Protein AF-A0A5U9VV37-F1 (afdb_monomer)

Secondary structure (DSSP, 8-state):
-HHHHHHHHTTSEEEEE-TTT--EEEEETTS--TT---TTTS--TTT-------

Sequence (54 aa):
AWILRRFVDSGILSYTPCCKCGGKFITHAGEPVHGYQCVMCHPPSRAVKKAAME

Radius of gyration: 14.27 Å; Cα contacts (8 Å, |Δi|>4): 49; chains: 1; bounding box: 26×22×43 Å

Foldseek 3Di:
DVVVVVCVVVQQWDWAAAPPPRDTDIDGRPPPSPHDHDCVRVPDPVNDPPPDPD

Solvent-accessible surface area (backbone atoms only — not comparable to full-atom values): 3514 Å² total; per-residue (Å²): 122,70,67,64,52,50,39,42,72,71,53,53,33,36,78,42,52,18,76,83,81,62,51,75,41,84,40,61,51,87,60,77,69,81,76,40,60,45,62,84,81,52,58,53,85,82,71,58,69,88,77,65,91,124

Mean predicted aligned error: 8.07 Å

Nearest PDB structures (foldseek):
  8j56-assembly1_F  TM=9.583E-01  e=1.159E-03  Cupriavidus necator
  2avu-assembly1_E  TM=9.148E-01  e=2.328E-03  Escherichia coli
  2avu-assembly1_F  TM=9.251E-01  e=2.676E-03  Escherichia coli
  7dvs-assembly1_B  TM=5.662E-01  e=1.326E+00  Streptococcus agalactiae

InterPro domains:
  IPR007944 Flagellar transcriptional activator FlhC [PF05280] (1-52)

Organism: Salmonella newport (NCBI:txid108619)

pLDDT: mean 80.4, std 13.96, range [39.62, 92.75]

Structure (mmCIF, N/CA/C/O backbone):
data_AF-A0A5U9VV37-F1
#
_entry.id   AF-A0A5U9VV37-F1
#
loop_
_atom_site.group_PDB
_atom_site.id
_atom_site.type_symbol
_atom_site.label_atom_id
_atom_site.label_alt_id
_atom_site.label_comp_id
_atom_site.label_asym_id
_atom_site.label_entity_id
_atom_site.label_seq_id
_atom_site.pdbx_PDB_ins_code
_atom_site.Cartn_x
_atom_site.Cartn_y
_atom_site.Cartn_z
_atom_site.occupancy
_atom_site.B_iso_or_equiv
_atom_site.auth_seq_id
_atom_site.auth_comp_id
_atom_site.auth_asym_id
_atom_site.auth_atom_id
_atom_site.pdbx_PDB_model_num
ATOM 1 N N . ALA A 1 1 ? 7.851 -13.406 9.896 1.00 68.12 1 ALA A N 1
ATOM 2 C CA . ALA A 1 1 ? 8.326 -12.083 10.357 1.00 68.12 1 ALA A CA 1
ATOM 3 C C . ALA A 1 1 ? 7.397 -11.547 11.449 1.00 68.12 1 ALA A C 1
ATOM 5 O O . ALA A 1 1 ? 6.271 -11.175 11.142 1.00 68.12 1 ALA A O 1
ATOM 6 N N . TRP A 1 2 ? 7.820 -11.558 12.719 1.00 90.31 2 TRP A N 1
ATOM 7 C CA . TRP A 1 2 ? 6.960 -11.175 13.855 1.00 90.31 2 TRP A CA 1
ATOM 8 C C . TRP A 1 2 ? 6.888 -9.654 14.072 1.00 90.31 2 TRP A C 1
ATOM 10 O O . TRP A 1 2 ? 5.827 -9.130 14.392 1.00 90.31 2 TRP A O 1
ATOM 20 N N . ILE A 1 3 ? 7.985 -8.940 13.810 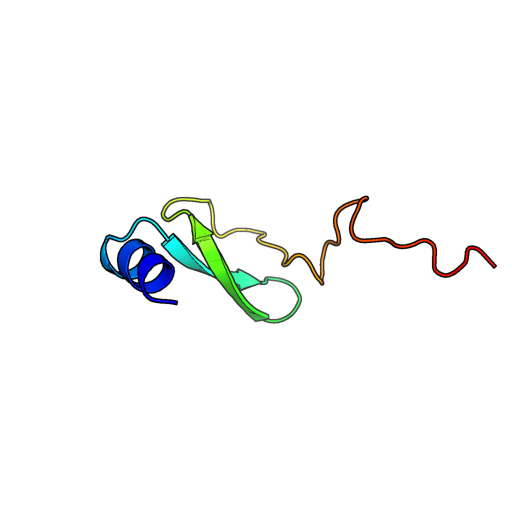1.00 92.75 3 ILE A N 1
ATOM 21 C CA . ILE A 1 3 ? 8.093 -7.481 13.972 1.00 92.75 3 ILE A CA 1
ATOM 22 C C . ILE A 1 3 ? 7.155 -6.740 13.009 1.00 92.75 3 ILE A C 1
ATOM 24 O O . ILE A 1 3 ? 6.419 -5.849 13.416 1.00 92.75 3 ILE A O 1
ATOM 28 N N . LEU A 1 4 ? 7.121 -7.153 11.738 1.00 87.81 4 LEU A N 1
ATOM 29 C CA . LEU A 1 4 ? 6.254 -6.542 10.725 1.00 87.81 4 LEU A CA 1
ATOM 30 C C . LEU A 1 4 ? 4.776 -6.591 11.138 1.00 87.81 4 LEU A C 1
ATOM 32 O O . LEU A 1 4 ? 4.059 -5.606 11.001 1.00 87.81 4 LEU A O 1
ATOM 36 N N . ARG A 1 5 ? 4.333 -7.723 11.700 1.00 89.00 5 ARG A N 1
ATOM 37 C CA . ARG A 1 5 ? 2.966 -7.869 12.207 1.00 89.00 5 ARG A CA 1
ATOM 38 C C . ARG A 1 5 ? 2.686 -6.912 13.368 1.00 89.00 5 ARG A C 1
ATOM 40 O O . ARG A 1 5 ? 1.588 -6.380 13.418 1.00 89.00 5 ARG A O 1
ATOM 47 N N . ARG A 1 6 ? 3.661 -6.653 14.249 1.00 91.31 6 ARG A N 1
ATOM 48 C CA . ARG A 1 6 ? 3.517 -5.677 15.345 1.00 91.31 6 ARG A CA 1
ATOM 49 C C . ARG A 1 6 ? 3.316 -4.259 14.822 1.00 91.31 6 ARG A C 1
ATOM 51 O O . ARG A 1 6 ? 2.435 -3.573 15.308 1.00 91.31 6 ARG A O 1
ATOM 58 N N . PHE A 1 7 ? 4.062 -3.843 13.801 1.00 90.12 7 PHE A N 1
ATOM 59 C CA . PHE A 1 7 ? 3.892 -2.509 13.217 1.00 90.12 7 PHE A CA 1
ATOM 60 C C . PHE A 1 7 ? 2.542 -2.314 12.520 1.00 90.12 7 PHE A C 1
ATOM 62 O O . PHE A 1 7 ? 1.978 -1.224 12.581 1.00 90.12 7 PHE A O 1
ATOM 69 N N . VAL A 1 8 ? 2.018 -3.363 11.881 1.00 88.38 8 VAL A N 1
ATOM 70 C CA . VAL A 1 8 ? 0.669 -3.341 11.296 1.00 88.38 8 VAL A CA 1
ATOM 71 C C . VAL A 1 8 ? -0.399 -3.302 12.396 1.00 88.38 8 VAL A C 1
ATOM 73 O O . VAL A 1 8 ? -1.323 -2.505 12.317 1.00 88.38 8 VAL A O 1
ATOM 76 N N . ASP A 1 9 ? -0.251 -4.119 13.441 1.00 89.88 9 ASP A N 1
ATOM 77 C CA . ASP A 1 9 ? -1.186 -4.196 14.575 1.00 89.88 9 ASP A CA 1
ATOM 78 C C . ASP A 1 9 ? -1.230 -2.897 15.399 1.00 89.88 9 ASP A C 1
ATOM 80 O O . ASP A 1 9 ? -2.297 -2.435 15.783 1.00 89.88 9 ASP A O 1
ATOM 84 N N . SER A 1 10 ? -0.080 -2.246 15.594 1.00 91.25 10 SER A N 1
ATOM 85 C CA . SER A 1 10 ? 0.016 -0.941 16.263 1.00 91.25 10 SER A CA 1
ATOM 86 C C . SER A 1 10 ? -0.424 0.242 15.390 1.00 91.25 10 SER A C 1
ATOM 88 O O . SER A 1 10 ? -0.341 1.382 15.839 1.00 91.25 10 SER A O 1
ATOM 90 N N . GLY A 1 11 ? -0.851 0.008 14.143 1.00 87.62 11 GLY A N 1
ATOM 91 C CA . GLY A 1 11 ? -1.323 1.063 13.242 1.00 87.62 11 GLY A CA 1
ATOM 92 C C . GLY A 1 11 ? -0.227 1.998 12.723 1.00 87.62 11 GLY A C 1
ATOM 93 O O . GLY A 1 11 ? -0.539 3.079 12.241 1.00 87.62 11 GLY A O 1
ATOM 94 N N . ILE A 1 12 ? 1.047 1.604 12.809 1.00 90.38 12 ILE A N 1
ATOM 95 C CA . ILE A 1 12 ? 2.186 2.367 12.264 1.00 90.38 12 ILE A CA 1
ATOM 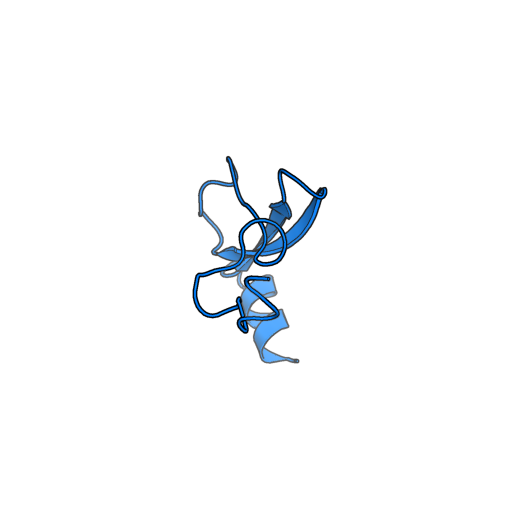96 C C . ILE A 1 12 ? 2.296 2.141 10.752 1.00 90.38 12 ILE A C 1
ATOM 98 O O . ILE A 1 12 ? 2.647 3.042 9.990 1.00 90.38 12 ILE A O 1
ATOM 102 N N . LEU A 1 13 ? 1.976 0.926 10.306 1.00 91.50 13 LEU A N 1
ATOM 103 C CA . LEU A 1 13 ? 1.963 0.542 8.901 1.00 91.50 13 LEU A CA 1
ATOM 104 C C . LEU A 1 13 ? 0.538 0.222 8.450 1.00 91.50 13 LEU A C 1
ATOM 106 O O . LEU A 1 13 ? -0.220 -0.422 9.171 1.00 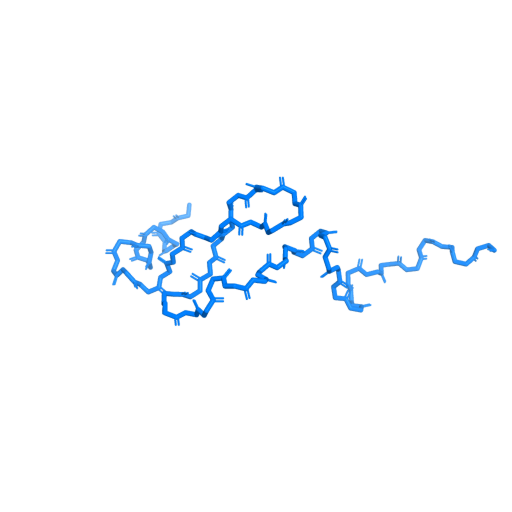91.50 13 LEU A O 1
ATOM 110 N N . SER A 1 14 ? 0.202 0.625 7.229 1.00 88.44 14 SER A N 1
ATOM 111 C CA . SER A 1 14 ? -1.073 0.338 6.572 1.00 88.44 14 SER A CA 1
ATOM 112 C C . SER A 1 14 ? -0.850 -0.288 5.195 1.00 88.44 14 SER A C 1
ATOM 114 O O . SER A 1 14 ? 0.254 -0.252 4.649 1.00 88.44 14 SER A O 1
ATOM 116 N N . TYR A 1 15 ? -1.899 -0.884 4.632 1.00 88.88 15 TYR A N 1
ATOM 117 C CA . TYR A 1 15 ? -1.879 -1.410 3.271 1.00 88.88 15 TYR A CA 1
ATOM 118 C C . TYR A 1 15 ? -2.450 -0.386 2.297 1.00 88.88 15 TYR A C 1
ATOM 120 O O . TYR A 1 15 ? -3.630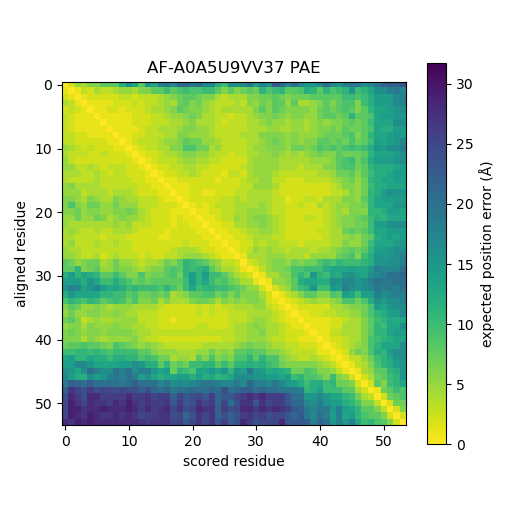 -0.048 2.370 1.00 88.88 15 TYR A O 1
ATOM 128 N N . THR A 1 16 ? -1.636 0.023 1.333 1.00 89.56 16 THR A N 1
ATOM 129 C CA . THR A 1 16 ? -2.029 0.939 0.264 1.00 89.56 16 THR A CA 1
ATOM 130 C C . THR A 1 16 ? -2.057 0.204 -1.076 1.00 89.56 16 THR A C 1
ATOM 132 O O . THR A 1 16 ? -1.082 -0.472 -1.429 1.00 89.56 16 THR A O 1
ATOM 135 N N . PRO A 1 17 ? -3.162 0.287 -1.840 1.00 89.69 17 PRO A N 1
ATOM 136 C CA . PRO A 1 17 ? -3.209 -0.252 -3.190 1.00 89.69 17 PRO A CA 1
ATOM 137 C C . PRO A 1 17 ? -2.381 0.610 -4.151 1.00 89.69 17 PRO A C 1
ATOM 139 O O . PRO A 1 17 ? -2.398 1.836 -4.089 1.00 89.69 17 PRO A O 1
ATOM 142 N N . CYS A 1 18 ? -1.672 -0.028 -5.077 1.00 90.75 18 CYS A N 1
ATOM 143 C CA . CYS A 1 18 ? -0.970 0.668 -6.146 1.00 90.75 18 CYS A CA 1
ATOM 144 C C . CYS A 1 18 ? -1.956 1.159 -7.210 1.00 90.75 18 CYS A C 1
ATOM 146 O O . CYS A 1 18 ? -2.713 0.362 -7.762 1.00 90.75 18 CYS A O 1
ATOM 148 N N . CYS A 1 19 ? -1.875 2.436 -7.588 1.00 89.38 19 CYS A N 1
ATOM 149 C CA . CYS A 1 19 ? -2.758 3.017 -8.606 1.00 89.38 19 CYS A CA 1
ATOM 150 C C . CYS A 1 19 ? -2.556 2.441 -10.023 1.00 89.38 19 CYS A C 1
ATOM 152 O O . CYS A 1 19 ? -3.412 2.633 -10.877 1.00 89.38 19 CYS A O 1
ATOM 154 N N . LYS A 1 20 ? -1.431 1.760 -10.293 1.00 89.44 20 LYS A N 1
ATOM 155 C CA . LYS A 1 20 ? -1.087 1.239 -11.629 1.00 89.44 20 LYS A CA 1
ATOM 156 C C . LYS A 1 20 ? -1.372 -0.256 -11.784 1.00 89.44 20 LYS A C 1
ATOM 158 O O . LYS A 1 20 ? -1.959 -0.657 -12.779 1.00 89.44 20 LYS A O 1
ATOM 163 N N . CYS A 1 21 ? -0.965 -1.077 -10.812 1.00 92.38 21 CYS A N 1
ATOM 164 C CA . CYS A 1 21 ? -1.159 -2.532 -10.863 1.00 92.38 21 CYS A CA 1
ATOM 165 C C . CYS A 1 21 ? -2.226 -3.069 -9.897 1.00 92.38 21 CYS A C 1
ATOM 167 O O . CYS A 1 21 ? -2.510 -4.262 -9.922 1.00 92.38 21 CYS A O 1
ATOM 169 N N . GLY A 1 22 ? -2.786 -2.239 -9.010 1.00 89.00 22 GLY A N 1
ATOM 170 C CA . GLY A 1 22 ? -3.810 -2.649 -8.038 1.00 89.00 22 GLY A CA 1
ATOM 171 C C . GLY A 1 22 ? -3.310 -3.517 -6.875 1.00 89.00 22 GLY A C 1
ATOM 172 O O . GLY A 1 22 ? -4.083 -3.846 -5.978 1.00 89.00 22 GLY A O 1
ATOM 173 N N . GLY A 1 23 ? -2.024 -3.886 -6.851 1.00 91.12 23 GLY A N 1
ATOM 174 C CA . GLY A 1 23 ? -1.436 -4.677 -5.767 1.00 91.12 23 GLY A CA 1
ATOM 175 C C . GLY A 1 23 ? -1.424 -3.923 -4.433 1.00 91.12 23 GLY A C 1
ATOM 176 O O . GLY A 1 23 ? -1.266 -2.705 -4.417 1.00 91.12 23 GLY A O 1
ATOM 177 N N . LYS A 1 24 ? -1.570 -4.638 -3.312 1.00 90.69 24 LYS A N 1
ATOM 178 C CA . LYS A 1 24 ? -1.540 -4.063 -1.955 1.00 90.69 24 LYS A CA 1
ATOM 179 C C . LYS A 1 24 ? -0.121 -4.105 -1.399 1.00 90.69 24 LYS A C 1
ATOM 181 O O . LYS A 1 24 ? 0.452 -5.186 -1.272 1.00 90.69 24 LYS A O 1
ATOM 186 N N . PHE A 1 25 ? 0.420 -2.952 -1.032 1.00 90.62 25 PHE A N 1
ATOM 187 C CA . PHE A 1 25 ? 1.766 -2.819 -0.478 1.00 90.62 25 PHE A CA 1
ATOM 188 C C . PHE A 1 25 ? 1.720 -2.147 0.891 1.00 90.62 25 PHE A C 1
ATOM 190 O O . PHE A 1 25 ? 0.766 -1.446 1.213 1.00 90.62 25 PHE A O 1
ATOM 197 N N . ILE A 1 26 ? 2.746 -2.385 1.703 1.00 90.19 26 ILE A N 1
ATOM 198 C CA . ILE A 1 26 ? 2.847 -1.825 3.051 1.00 90.19 26 ILE A CA 1
ATOM 199 C C . ILE A 1 26 ? 3.433 -0.412 2.960 1.00 90.19 26 ILE A C 1
ATOM 201 O O . ILE A 1 26 ? 4.515 -0.228 2.401 1.00 90.19 26 ILE A O 1
ATOM 205 N N . THR A 1 27 ? 2.731 0.568 3.519 1.00 88.25 27 THR A N 1
ATOM 206 C CA . THR A 1 27 ? 3.134 1.980 3.604 1.00 88.25 27 THR A CA 1
ATOM 207 C C . THR A 1 27 ? 2.966 2.490 5.032 1.00 88.25 27 THR A C 1
ATOM 209 O O . THR A 1 27 ? 2.373 1.812 5.872 1.00 88.25 27 THR A O 1
ATOM 212 N N . HIS A 1 28 ? 3.475 3.684 5.333 1.00 87.88 28 HIS A N 1
ATOM 213 C CA . HIS A 1 28 ? 3.223 4.312 6.628 1.00 87.88 28 HIS A CA 1
ATOM 214 C C . HIS A 1 28 ? 1.737 4.668 6.769 1.00 87.88 28 HIS A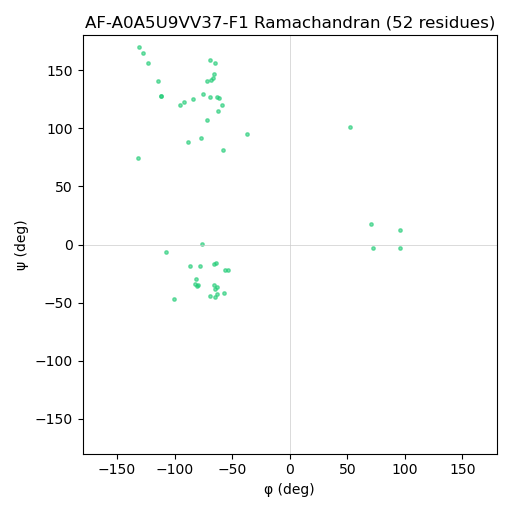 C 1
ATOM 216 O O . HIS A 1 28 ? 1.086 5.062 5.796 1.00 87.88 28 HIS A O 1
ATOM 222 N N . ALA A 1 29 ? 1.186 4.522 7.971 1.00 81.88 29 ALA A N 1
ATOM 223 C CA . ALA A 1 29 ? -0.161 4.986 8.262 1.00 81.88 29 ALA A CA 1
ATOM 224 C C . ALA A 1 29 ? -0.188 6.525 8.256 1.00 81.88 29 ALA A C 1
ATOM 226 O O . ALA A 1 29 ? 0.633 7.168 8.908 1.00 81.88 29 ALA A O 1
ATOM 227 N N . GLY A 1 30 ? -1.100 7.118 7.483 1.00 72.75 30 GLY A N 1
ATOM 228 C CA . GLY A 1 30 ? -1.233 8.575 7.355 1.00 72.75 30 GLY A CA 1
ATOM 229 C C . GLY A 1 30 ? -0.513 9.206 6.158 1.00 72.75 30 GLY A C 1
ATOM 230 O O . GLY A 1 30 ? -0.681 10.399 5.931 1.00 72.75 30 GLY A O 1
ATOM 231 N N . GLU A 1 31 ? 0.230 8.432 5.361 1.00 71.62 31 GLU A N 1
ATOM 232 C CA . GLU A 1 31 ? 0.697 8.904 4.050 1.00 71.62 31 GLU 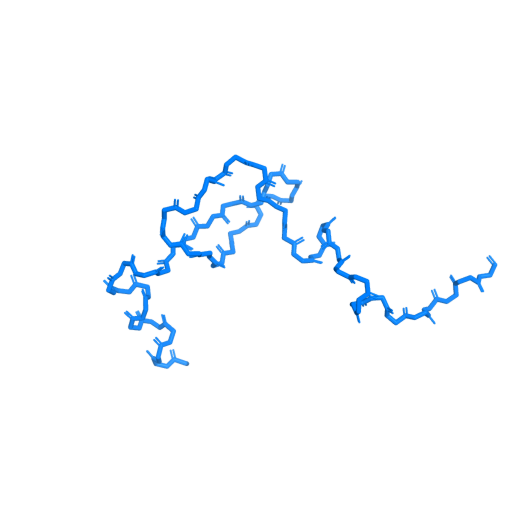A CA 1
ATOM 233 C C . GLU A 1 31 ? -0.492 9.070 3.083 1.00 71.62 31 GLU A C 1
ATOM 235 O O . GLU A 1 31 ? -1.420 8.248 3.097 1.00 71.62 31 GLU A O 1
ATOM 240 N N . PRO A 1 32 ? -0.494 10.111 2.230 1.00 66.44 32 PRO A N 1
ATOM 241 C CA . PRO A 1 32 ? -1.548 10.309 1.251 1.00 66.44 32 PRO A CA 1
ATOM 242 C C . PRO A 1 32 ? -1.584 9.129 0.273 1.00 66.44 32 PRO A C 1
ATOM 244 O O . PRO A 1 32 ? -0.677 8.904 -0.521 1.00 66.44 32 PRO A O 1
ATOM 247 N N . VAL A 1 33 ? -2.690 8.387 0.307 1.00 67.56 33 VAL A N 1
ATOM 248 C CA . VAL A 1 33 ? -2.954 7.208 -0.542 1.00 67.56 33 VAL A CA 1
ATOM 249 C C . VAL A 1 33 ? -3.035 7.575 -2.036 1.00 67.56 33 VAL A C 1
ATOM 251 O O . VAL A 1 33 ? -2.973 6.713 -2.912 1.00 67.56 33 VAL A O 1
ATOM 254 N N . HIS A 1 34 ? -3.193 8.865 -2.346 1.00 73.00 34 HIS A N 1
ATOM 255 C CA . HIS A 1 34 ? -3.329 9.364 -3.708 1.00 73.00 34 HIS A CA 1
ATOM 256 C C . HIS A 1 34 ? -1.997 9.295 -4.459 1.00 73.00 34 HIS A C 1
ATOM 258 O O . HIS A 1 34 ? -1.097 10.099 -4.238 1.00 73.00 34 HIS A O 1
ATOM 264 N N . GLY A 1 35 ? -1.903 8.348 -5.393 1.00 81.50 35 GLY A N 1
ATOM 265 C CA . GLY A 1 35 ? -0.782 8.251 -6.327 1.00 81.50 35 GLY A CA 1
ATOM 266 C C . GLY A 1 35 ? 0.328 7.291 -5.911 1.00 81.50 35 GLY A C 1
ATOM 267 O O . GLY A 1 35 ? 1.379 7.289 -6.550 1.00 81.50 35 GLY A O 1
ATOM 268 N N . TYR A 1 36 ? 0.115 6.443 -4.900 1.00 87.12 36 TYR A N 1
ATOM 269 C CA . TYR A 1 36 ? 1.108 5.433 -4.538 1.00 87.12 36 TYR A CA 1
ATOM 270 C C . TYR A 1 36 ? 1.418 4.495 -5.723 1.00 87.12 36 TYR A C 1
ATOM 272 O O . TYR A 1 36 ? 0.554 3.774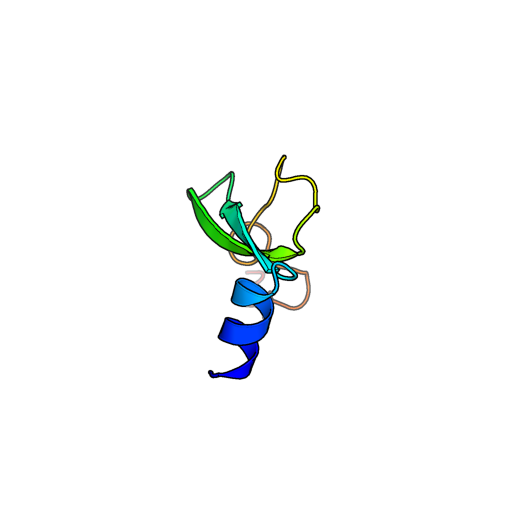 -6.244 1.00 87.12 36 TYR A O 1
ATOM 280 N N . GLN A 1 37 ? 2.686 4.478 -6.136 1.00 88.50 37 GLN A N 1
ATOM 281 C CA . GLN A 1 37 ? 3.224 3.558 -7.135 1.00 88.50 37 GLN A CA 1
ATOM 282 C C . GLN A 1 37 ? 4.188 2.588 -6.460 1.00 88.50 37 GLN A C 1
ATOM 284 O O . GLN A 1 37 ? 5.109 2.990 -5.755 1.00 88.50 37 GLN A O 1
ATOM 289 N N . CYS A 1 38 ? 3.977 1.289 -6.673 1.00 89.50 38 CYS A N 1
ATOM 290 C CA . CYS A 1 38 ? 4.856 0.283 -6.102 1.00 89.50 38 CYS A CA 1
ATOM 29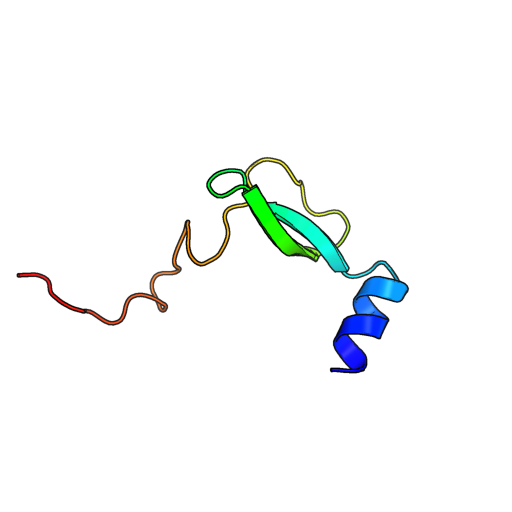1 C C . CYS A 1 38 ? 6.239 0.328 -6.760 1.00 89.50 38 CYS A C 1
ATOM 293 O O . CYS A 1 38 ? 6.384 0.754 -7.906 1.00 89.50 38 CYS A O 1
ATOM 295 N N . VAL A 1 39 ? 7.240 -0.209 -6.065 1.00 85.94 39 VAL A N 1
ATOM 296 C CA . VAL A 1 39 ? 8.635 -0.273 -6.537 1.00 85.94 39 VAL A CA 1
ATOM 297 C C . VAL A 1 39 ? 8.795 -0.978 -7.892 1.00 85.94 39 VAL A C 1
ATOM 299 O O . VAL A 1 39 ? 9.765 -0.749 -8.595 1.00 85.94 39 VAL A O 1
ATOM 302 N N . MET A 1 40 ? 7.841 -1.822 -8.290 1.00 86.12 40 MET A N 1
ATOM 303 C CA . MET A 1 40 ? 7.850 -2.466 -9.610 1.00 86.12 40 MET A CA 1
ATOM 304 C C . MET A 1 40 ? 7.315 -1.532 -10.704 1.00 86.12 40 MET A C 1
ATOM 306 O O . MET A 1 40 ? 7.786 -1.561 -11.834 1.00 86.12 40 MET A O 1
ATOM 310 N N . CYS A 1 41 ? 6.315 -0.708 -10.376 1.00 87.94 41 CYS A N 1
ATOM 311 C CA . CYS A 1 41 ? 5.698 0.250 -11.296 1.00 87.94 41 CYS A CA 1
ATOM 312 C C . CYS A 1 41 ? 6.510 1.543 -11.439 1.00 87.94 41 CYS A C 1
ATOM 314 O O . CYS A 1 41 ? 6.450 2.169 -12.498 1.00 87.94 41 CYS A O 1
ATOM 316 N N . HIS A 1 42 ? 7.235 1.924 -10.386 1.00 85.25 42 HIS A N 1
ATOM 317 C CA . HIS A 1 42 ? 8.158 3.053 -10.345 1.00 85.25 42 HIS A CA 1
ATOM 318 C C . HIS A 1 42 ? 9.492 2.605 -9.724 1.00 85.25 42 HIS A C 1
ATOM 320 O O . HIS A 1 42 ? 9.762 2.877 -8.549 1.00 85.25 42 HIS A O 1
ATOM 326 N N . PRO A 1 43 ? 10.309 1.842 -10.472 1.00 82.69 43 PRO A N 1
ATOM 327 C CA . PRO A 1 43 ? 11.580 1.348 -9.968 1.00 82.69 43 PRO A CA 1
ATOM 328 C C . PRO A 1 43 ? 12.525 2.512 -9.656 1.00 82.69 43 PRO A C 1
ATOM 330 O O . PRO A 1 43 ? 12.765 3.354 -10.522 1.00 82.69 43 PRO A O 1
ATOM 333 N N . PRO A 1 44 ? 13.092 2.582 -8.438 1.00 79.81 44 PRO A N 1
ATOM 334 C CA . PRO A 1 44 ? 14.084 3.593 -8.111 1.00 79.81 44 PRO A CA 1
ATOM 335 C C . PRO A 1 44 ? 15.336 3.377 -8.966 1.00 79.81 44 PRO A C 1
ATOM 337 O O . PRO A 1 44 ? 15.640 2.249 -9.357 1.00 79.81 44 PRO A O 1
ATOM 340 N N . SER A 1 45 ? 16.132 4.426 -9.184 1.00 72.25 45 SER A N 1
ATOM 341 C CA . SER A 1 45 ? 17.331 4.386 -10.043 1.00 72.25 45 SER A CA 1
ATOM 342 C C . SER A 1 45 ? 18.328 3.270 -9.689 1.00 72.25 45 SER A C 1
ATOM 344 O O . SER A 1 45 ? 19.117 2.856 -10.529 1.00 72.25 45 SER A O 1
ATOM 346 N N . ARG A 1 46 ? 18.288 2.761 -8.448 1.00 65.50 46 ARG A N 1
ATOM 347 C CA . ARG A 1 46 ? 19.123 1.653 -7.952 1.00 65.50 46 ARG A CA 1
ATOM 348 C C . ARG A 1 46 ? 18.551 0.252 -8.218 1.00 65.50 46 ARG A C 1
ATOM 350 O O . ARG A 1 46 ? 19.298 -0.716 -8.137 1.00 65.50 46 ARG A O 1
ATOM 357 N N . ALA A 1 47 ? 17.254 0.126 -8.507 1.00 66.50 47 ALA A N 1
ATOM 358 C CA . ALA A 1 47 ? 16.619 -1.142 -8.886 1.00 66.50 47 ALA A CA 1
ATOM 359 C C . ALA A 1 47 ? 16.902 -1.512 -10.350 1.00 66.50 47 ALA A C 1
ATOM 361 O O . ALA A 1 47 ? 16.799 -2.676 -10.733 1.00 66.50 47 ALA A O 1
ATOM 362 N N . VAL A 1 48 ? 17.319 -0.535 -11.156 1.00 59.81 48 VAL A N 1
ATOM 363 C CA . VAL A 1 48 ? 17.816 -0.776 -12.505 1.00 59.81 48 VAL A CA 1
ATOM 364 C C . VAL A 1 48 ? 19.244 -1.314 -12.397 1.00 59.81 48 VAL A C 1
ATOM 366 O O . VAL A 1 48 ? 20.221 -0.568 -12.378 1.00 59.81 48 VAL A O 1
ATOM 369 N N . LYS A 1 49 ? 19.397 -2.641 -12.351 1.00 54.66 49 LYS A N 1
ATOM 370 C CA . LYS A 1 49 ? 20.596 -3.232 -12.957 1.00 54.66 49 LYS A CA 1
ATOM 371 C C . LYS A 1 49 ? 20.513 -2.855 -14.431 1.00 54.66 49 LYS A C 1
ATOM 373 O O . LYS A 1 49 ? 19.476 -3.093 -15.041 1.00 54.66 49 LYS A O 1
ATOM 378 N N . LYS A 1 50 ? 21.559 -2.238 -14.984 1.00 56.16 50 LYS A N 1
ATOM 379 C CA . LYS A 1 50 ? 21.698 -2.030 -16.429 1.00 56.16 50 LYS A CA 1
ATOM 380 C C . LYS A 1 50 ? 21.658 -3.395 -17.136 1.00 56.16 50 LYS A C 1
ATOM 382 O O . LYS A 1 50 ? 22.701 -3.969 -17.416 1.00 56.16 50 LYS A O 1
ATOM 387 N N . ALA A 1 51 ? 20.477 -3.947 -17.373 1.00 55.72 51 ALA A N 1
ATOM 388 C CA . ALA A 1 51 ? 20.266 -4.923 -18.422 1.00 55.72 51 ALA A CA 1
ATOM 389 C C . ALA A 1 51 ? 19.929 -4.090 -19.662 1.00 55.72 51 ALA A C 1
ATOM 391 O O . ALA A 1 51 ? 18.780 -3.716 -19.847 1.00 55.72 51 ALA A O 1
ATOM 392 N N . ALA A 1 52 ? 20.996 -3.708 -20.371 1.00 46.12 52 ALA A N 1
ATOM 393 C CA . ALA A 1 52 ? 21.044 -3.156 -21.725 1.00 46.12 52 ALA A CA 1
ATOM 394 C C . ALA A 1 52 ? 20.142 -1.928 -22.013 1.00 46.12 52 ALA A C 1
ATOM 396 O O . ALA A 1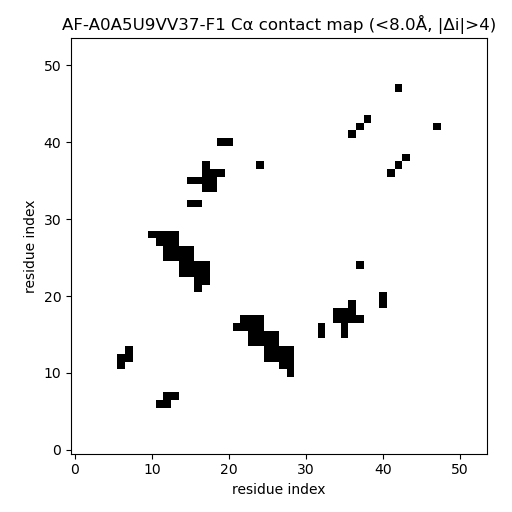 52 ? 18.933 -2.010 -22.159 1.00 46.12 52 ALA A O 1
ATOM 397 N N . MET A 1 53 ? 20.683 -0.710 -22.036 1.00 42.94 53 MET A N 1
ATOM 398 C CA . MET A 1 53 ? 21.120 -0.141 -23.319 1.00 42.94 53 MET A CA 1
ATOM 399 C C . MET A 1 53 ? 21.742 -1.182 -24.257 1.00 42.94 53 MET A C 1
ATOM 401 O O . MET A 1 53 ? 22.923 -1.505 -24.129 1.00 42.94 53 MET A O 1
ATOM 405 N N . GLU A 1 54 ? 20.900 -1.709 -25.144 1.00 39.62 54 GLU A N 1
ATOM 406 C CA . GLU A 1 54 ? 21.266 -1.961 -26.542 1.00 39.62 54 GLU A CA 1
ATOM 407 C C . GLU A 1 54 ? 20.840 -0.725 -27.338 1.00 39.62 54 GLU A C 1
ATOM 409 O O . GLU A 1 54 ? 19.710 -0.239 -27.082 1.00 39.62 54 GLU A O 1
#